Protein AF-A0A940KL33-F1 (afdb_monomer)

Sequence (77 aa):
YYGHTGHNKVSYQLPNTRINFSFSVVDLLQYVNPKKEIAFGNGIIPDKTVIQSQQDFINNRDAVMEYTLEFIRKGND

pLDDT: mean 84.09, std 14.37, range [45.91, 98.56]

Solvent-accessible surface area (backbone atoms only — not comparable to full-atom values): 5269 Å² total; per-residue (Å²): 108,81,76,67,62,72,85,43,74,50,72,50,68,49,84,100,53,93,54,73,48,77,44,62,52,67,87,82,88,76,97,66,84,85,54,87,90,55,54,86,87,43,69,73,80,68,97,68,91,70,77,73,48,72,66,33,57,77,67,73,45,57,53,54,60,52,50,48,56,52,51,55,58,68,72,74,114

Mean predicted aligned error: 8.38 Å

Secondary structure (DSSP, 8-state):
------SEEEEEE-TTS--EEEEEE----------TTS-TT--PPPSS-----HHHHHTT--HHHHHHHHHHHHTT-

Radius of gyration: 20.29 Å; Cα contacts (8 Å, |Δi|>4): 63; chains: 1; bounding box: 51×25×46 Å

Structure (mmCIF, N/CA/C/O backbone):
data_AF-A0A940KL33-F1
#
_entry.id   AF-A0A940KL33-F1
#
loop_
_atom_site.group_PDB
_atom_site.id
_atom_site.type_symbol
_atom_site.label_atom_id
_atom_site.label_alt_id
_atom_site.label_comp_id
_atom_site.label_asym_id
_atom_site.label_entity_id
_atom_site.label_seq_id
_atom_site.pdbx_PDB_ins_code
_atom_site.Cartn_x
_atom_site.Cartn_y
_atom_site.Cartn_z
_atom_site.occupancy
_atom_site.B_iso_or_equiv
_atom_site.auth_seq_id
_atom_site.auth_comp_id
_atom_site.auth_asym_id
_atom_site.auth_atom_id
_atom_site.pdbx_PDB_model_num
ATOM 1 N N . TYR A 1 1 ? -11.003 3.210 -7.286 1.00 51.81 1 TYR A N 1
ATOM 2 C CA . TYR A 1 1 ? -9.628 2.692 -7.418 1.00 51.81 1 TYR A CA 1
ATOM 3 C C . TYR A 1 1 ? -9.380 2.579 -8.897 1.00 51.81 1 TYR A C 1
ATOM 5 O O . TYR A 1 1 ? -9.817 1.613 -9.494 1.00 51.81 1 TYR A O 1
ATOM 13 N N . TYR A 1 2 ? -8.800 3.607 -9.506 1.00 52.53 2 TYR A N 1
ATOM 14 C CA . TYR A 1 2 ? -8.893 3.807 -10.959 1.00 52.53 2 TYR A CA 1
ATOM 15 C C . TYR A 1 2 ? -7.642 3.361 -11.721 1.00 52.53 2 TYR A C 1
ATOM 17 O O . TYR A 1 2 ? -7.432 3.763 -12.858 1.00 52.53 2 TYR A O 1
ATOM 25 N N . GLY A 1 3 ? -6.806 2.521 -11.110 1.00 54.19 3 GLY A N 1
ATOM 26 C CA . GLY A 1 3 ? -5.618 1.990 -11.763 1.00 54.19 3 GLY A CA 1
ATOM 27 C C . GLY A 1 3 ? -5.115 0.749 -11.050 1.00 54.19 3 GLY A C 1
ATOM 28 O O . GLY A 1 3 ? -4.739 0.813 -9.884 1.00 54.19 3 GLY A O 1
ATOM 29 N N . HIS A 1 4 ? -5.104 -0.373 -11.762 1.00 57.34 4 HIS A N 1
ATOM 30 C CA . HIS A 1 4 ? -4.414 -1.583 -11.344 1.00 57.34 4 HIS A CA 1
ATOM 31 C C . HIS A 1 4 ? -3.278 -1.843 -12.331 1.00 57.34 4 HIS A C 1
ATOM 33 O O . HIS A 1 4 ? -3.535 -2.155 -13.487 1.00 57.34 4 HIS A O 1
ATOM 39 N N . THR A 1 5 ? -2.026 -1.727 -11.892 1.00 52.47 5 THR A N 1
ATOM 40 C CA . THR A 1 5 ? -0.834 -2.003 -12.719 1.00 52.47 5 THR A CA 1
ATOM 41 C C . THR A 1 5 ? -0.396 -3.468 -12.703 1.00 52.47 5 THR A C 1
ATOM 43 O O . THR A 1 5 ? 0.700 -3.800 -13.153 1.00 52.47 5 THR A O 1
ATOM 46 N N . GLY A 1 6 ? -1.235 -4.360 -12.173 1.00 53.44 6 GLY A N 1
ATOM 47 C CA . GLY A 1 6 ? -0.799 -5.685 -11.741 1.00 53.44 6 GLY A CA 1
ATOM 48 C C . GLY A 1 6 ? -1.158 -6.869 -12.632 1.00 53.44 6 GLY A C 1
ATOM 49 O O . GLY A 1 6 ? -0.625 -7.943 -12.384 1.00 53.44 6 GLY A O 1
ATOM 50 N N . HIS A 1 7 ? -2.029 -6.740 -13.637 1.00 58.19 7 HIS A N 1
ATOM 51 C CA . HIS A 1 7 ? -2.593 -7.964 -14.223 1.00 58.19 7 HIS A CA 1
ATOM 52 C C . HIS A 1 7 ? -1.683 -8.656 -15.248 1.00 58.19 7 HIS A C 1
ATOM 54 O O . HIS A 1 7 ? -1.664 -9.879 -15.300 1.00 58.19 7 HIS A O 1
ATOM 60 N N . ASN A 1 8 ? -0.885 -7.904 -16.017 1.00 64.38 8 ASN A N 1
ATOM 61 C CA . ASN A 1 8 ? 0.022 -8.468 -17.021 1.00 64.38 8 ASN A CA 1
ATOM 62 C C . ASN A 1 8 ? 1.406 -7.815 -16.929 1.00 64.38 8 ASN A C 1
ATOM 64 O O . ASN A 1 8 ? 1.657 -6.747 -17.494 1.00 64.38 8 ASN A O 1
ATOM 68 N N . LYS A 1 9 ? 2.321 -8.460 -16.198 1.00 75.75 9 LYS A N 1
ATOM 69 C CA . LYS A 1 9 ? 3.731 -8.062 -16.170 1.00 75.75 9 LYS A CA 1
ATOM 70 C C . LYS A 1 9 ? 4.423 -8.605 -17.417 1.00 75.75 9 LYS A C 1
ATOM 72 O O . LYS A 1 9 ? 4.569 -9.815 -17.567 1.00 75.75 9 LYS A O 1
ATOM 77 N N . VAL A 1 10 ? 4.905 -7.716 -18.277 1.00 85.25 10 VAL A N 1
ATOM 78 C CA . VAL A 1 10 ? 5.732 -8.093 -19.427 1.00 85.25 10 VAL A CA 1
ATOM 79 C C . VAL A 1 10 ? 7.190 -7.951 -19.025 1.00 85.25 10 VA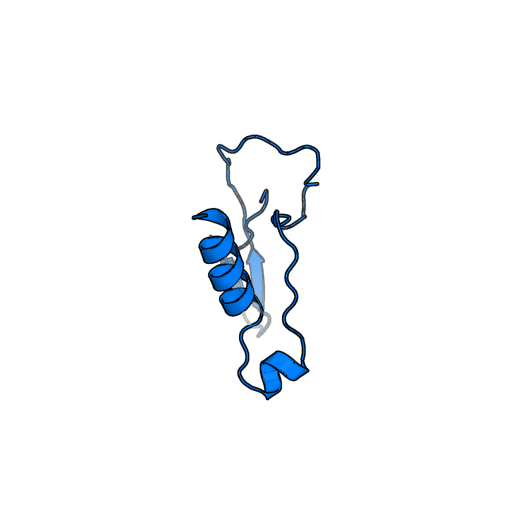L A C 1
ATOM 81 O O . VAL A 1 10 ? 7.623 -6.877 -18.608 1.00 85.25 10 VAL A O 1
ATOM 84 N N . SER A 1 11 ? 7.946 -9.041 -19.128 1.00 89.94 11 SER A N 1
ATOM 85 C CA . SER A 1 11 ? 9.387 -9.037 -18.869 1.00 89.94 11 SER A CA 1
ATOM 86 C C . SER A 1 11 ? 10.146 -9.318 -20.159 1.00 89.94 11 SER A C 1
ATOM 88 O O . SER A 1 11 ? 9.754 -10.197 -20.923 1.00 89.94 11 SER A O 1
ATOM 90 N N . TYR A 1 12 ? 11.229 -8.583 -20.395 1.00 91.56 12 TYR A N 1
ATOM 91 C CA . TYR A 1 12 ? 12.099 -8.772 -21.553 1.00 91.56 12 TYR A CA 1
ATOM 92 C C . TYR A 1 12 ? 13.562 -8.760 -21.121 1.00 91.56 12 TYR A C 1
ATOM 94 O O . TYR A 1 12 ? 13.995 -7.851 -20.411 1.00 91.56 12 TYR A O 1
ATOM 102 N N . GLN A 1 13 ? 14.321 -9.757 -21.572 1.00 95.50 13 GLN A N 1
ATOM 103 C CA . GLN A 1 13 ? 15.764 -9.826 -21.377 1.00 95.50 13 GLN A CA 1
ATOM 104 C C . GLN A 1 13 ? 16.467 -9.471 -22.685 1.00 95.50 13 GLN A C 1
ATOM 106 O O . GLN A 1 13 ? 16.213 -10.089 -23.718 1.00 95.50 13 GLN A O 1
ATOM 111 N N . LEU A 1 14 ? 17.361 -8.481 -22.645 1.00 95.62 14 LEU A N 1
ATOM 112 C CA . LEU A 1 14 ? 18.110 -8.078 -23.832 1.00 95.62 14 LEU A CA 1
ATOM 113 C C . LEU A 1 14 ? 19.149 -9.167 -24.187 1.00 95.62 14 LEU A C 1
ATOM 115 O O . LEU A 1 14 ? 19.956 -9.519 -23.318 1.00 95.62 14 LEU A O 1
ATOM 119 N N . PRO A 1 15 ? 19.170 -9.691 -25.432 1.00 95.06 15 PRO A N 1
ATOM 120 C CA . PRO A 1 15 ? 20.041 -10.798 -25.814 1.00 95.06 15 PRO A CA 1
ATOM 121 C C . PRO A 1 15 ? 21.515 -10.521 -25.541 1.00 95.06 15 PRO A C 1
ATOM 123 O O . PRO A 1 15 ? 21.992 -9.404 -25.727 1.00 95.06 15 PRO A O 1
ATOM 126 N N . ASN A 1 16 ? 22.242 -11.559 -25.124 1.00 94.25 16 AS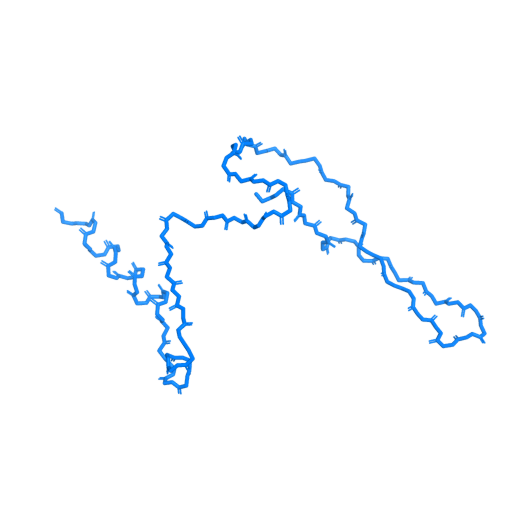N A N 1
ATOM 127 C CA . ASN A 1 16 ? 23.668 -11.492 -24.780 1.00 94.25 16 ASN A CA 1
ATOM 128 C C . ASN A 1 16 ? 24.001 -10.487 -23.664 1.00 94.25 16 ASN A C 1
ATOM 130 O O . ASN A 1 16 ? 25.163 -10.139 -23.459 1.00 94.25 16 ASN A O 1
ATOM 134 N N . THR A 1 17 ? 22.993 -10.049 -22.906 1.00 92.44 17 THR A N 1
ATOM 135 C CA . THR A 1 17 ? 23.167 -9.233 -21.709 1.00 92.44 17 THR A CA 1
ATOM 136 C C . THR A 1 17 ? 22.450 -9.872 -20.523 1.00 92.44 17 THR A C 1
ATOM 138 O O . THR A 1 17 ? 21.567 -10.714 -20.671 1.00 92.44 17 THR A O 1
ATOM 141 N N . ARG A 1 18 ? 22.809 -9.443 -19.312 1.00 93.62 18 ARG A N 1
ATOM 142 C CA . ARG A 1 18 ? 22.060 -9.771 -18.089 1.00 93.62 18 ARG A CA 1
ATOM 143 C C . ARG A 1 18 ? 21.048 -8.680 -17.714 1.00 93.62 18 ARG A C 1
ATOM 145 O O . ARG A 1 18 ? 20.595 -8.639 -16.575 1.00 93.62 18 ARG A O 1
ATOM 152 N N . ILE A 1 19 ? 20.719 -7.784 -18.646 1.00 96.12 19 ILE A N 1
ATOM 153 C CA . ILE A 1 19 ? 19.795 -6.673 -18.408 1.00 96.12 19 ILE A CA 1
ATOM 154 C C . ILE A 1 19 ? 18.360 -7.161 -18.616 1.00 96.12 19 ILE A C 1
ATOM 156 O O . ILE A 1 19 ? 18.018 -7.665 -19.687 1.00 96.12 19 ILE A O 1
ATOM 160 N N . ASN A 1 20 ? 17.530 -6.974 -17.588 1.00 94.69 20 ASN A N 1
ATOM 161 C CA . ASN A 1 20 ? 16.119 -7.339 -17.578 1.00 94.69 20 ASN A CA 1
ATOM 162 C C . ASN A 1 20 ? 15.250 -6.091 -17.438 1.00 94.69 20 ASN A C 1
ATOM 164 O O . ASN A 1 20 ? 15.437 -5.295 -16.518 1.00 94.69 20 ASN A O 1
ATOM 168 N N . PHE A 1 21 ? 14.262 -5.970 -18.315 1.00 93.44 21 PHE A N 1
ATOM 169 C CA . PHE A 1 21 ? 13.219 -4.959 -18.244 1.00 93.44 21 PHE A CA 1
ATOM 170 C C . PHE A 1 21 ? 11.919 -5.601 -17.774 1.00 93.44 21 PHE A C 1
ATOM 172 O O . PHE A 1 21 ? 11.611 -6.745 -18.108 1.00 93.44 21 PHE A O 1
ATOM 179 N N . SER A 1 22 ? 11.149 -4.863 -16.986 1.00 90.06 22 SER A N 1
ATOM 180 C CA . SER A 1 22 ? 9.820 -5.263 -16.540 1.00 90.06 22 SER A CA 1
ATOM 181 C C . SER A 1 22 ? 8.882 -4.082 -16.695 1.00 90.06 22 SER A C 1
ATOM 183 O O . SER A 1 22 ? 9.151 -3.011 -16.158 1.00 90.06 22 SER A O 1
ATOM 185 N N . PHE A 1 23 ? 7.781 -4.296 -17.403 1.00 85.62 23 PHE A N 1
ATOM 186 C CA . PHE A 1 23 ? 6.753 -3.294 -17.629 1.00 85.62 23 PHE A CA 1
ATOM 187 C C . PHE A 1 23 ? 5.418 -3.817 -17.113 1.00 85.62 23 PHE A C 1
ATOM 189 O O . PHE A 1 23 ? 5.073 -4.987 -17.299 1.00 85.62 23 PHE A O 1
ATOM 196 N N . SER A 1 24 ? 4.665 -2.933 -16.471 1.00 79.69 24 SER A N 1
ATOM 197 C CA . SER A 1 24 ? 3.267 -3.170 -16.140 1.00 79.69 24 SER A CA 1
ATOM 198 C C . SER A 1 24 ? 2.410 -2.665 -17.289 1.00 79.69 24 SER A C 1
ATOM 200 O O . SER A 1 24 ? 2.387 -1.462 -17.547 1.00 79.69 24 SER A O 1
ATOM 202 N N . VAL A 1 25 ? 1.711 -3.568 -17.973 1.00 77.50 25 VAL A N 1
ATOM 203 C CA . VAL A 1 25 ? 0.736 -3.189 -18.999 1.00 77.50 25 VAL A CA 1
ATOM 204 C C . VAL A 1 25 ? -0.646 -3.144 -18.358 1.00 77.50 25 VAL A C 1
ATOM 206 O O . VAL A 1 25 ? -1.064 -4.098 -17.699 1.00 77.50 25 VAL A O 1
ATOM 209 N N . VAL A 1 26 ? -1.346 -2.023 -18.542 1.00 73.00 26 VAL A N 1
ATOM 210 C CA . VAL A 1 26 ? -2.709 -1.816 -18.045 1.00 73.00 26 VAL A CA 1
ATOM 211 C C . VAL A 1 26 ? -3.600 -1.448 -19.210 1.00 73.00 26 VAL A C 1
ATOM 213 O O . VAL A 1 26 ? -3.451 -0.373 -19.779 1.00 73.00 26 VAL A O 1
ATOM 216 N N . ASP A 1 27 ? -4.535 -2.332 -19.521 1.00 70.94 27 ASP A N 1
ATOM 217 C CA . ASP A 1 27 ? -5.649 -2.053 -20.416 1.00 70.94 27 ASP A CA 1
ATOM 218 C C . ASP A 1 27 ? -6.916 -2.536 -19.713 1.00 70.94 27 ASP A C 1
ATOM 220 O O . ASP A 1 27 ? -7.149 -3.739 -19.585 1.00 70.94 27 ASP A O 1
ATOM 224 N N . LEU A 1 28 ? -7.648 -1.610 -19.091 1.00 71.38 28 LEU A N 1
ATOM 225 C CA . LEU A 1 28 ? -8.779 -1.971 -18.246 1.00 71.38 28 LEU A CA 1
ATOM 226 C C . LEU A 1 28 ? -9.868 -0.901 -18.291 1.00 71.38 28 LEU A C 1
ATOM 228 O O . LEU A 1 28 ? -9.665 0.237 -17.868 1.00 71.38 28 LEU A O 1
ATOM 232 N N . LEU A 1 29 ? -11.050 -1.304 -18.753 1.00 71.31 29 LEU A N 1
ATOM 233 C CA . LEU A 1 29 ? -12.275 -0.519 -18.668 1.00 71.31 29 LEU A CA 1
ATOM 234 C C . LEU A 1 29 ? -12.998 -0.886 -17.365 1.00 71.31 29 LEU A C 1
ATOM 236 O O . LEU A 1 29 ? -13.504 -1.997 -17.219 1.00 71.31 29 LEU A O 1
ATOM 240 N N . GLN A 1 30 ? -13.013 0.022 -16.387 1.00 70.19 30 GLN A N 1
ATOM 241 C CA . GLN A 1 30 ? -13.691 -0.223 -15.111 1.00 70.19 30 GLN A CA 1
ATOM 242 C C . GLN A 1 30 ? -15.144 0.244 -15.153 1.00 70.19 30 GLN A C 1
ATOM 244 O O . GLN A 1 30 ? -15.416 1.421 -15.382 1.00 70.19 30 GLN A O 1
ATOM 249 N N . TYR A 1 31 ? -16.073 -0.652 -14.824 1.00 71.12 31 TYR A N 1
ATOM 250 C CA . TYR A 1 31 ? -17.483 -0.320 -14.614 1.00 71.12 31 TYR A CA 1
ATOM 251 C C . TYR A 1 31 ? -17.719 0.158 -13.176 1.00 71.12 31 TYR A C 1
ATOM 253 O O . TYR A 1 31 ? -18.320 -0.538 -12.360 1.00 71.12 31 TYR A O 1
ATOM 261 N N . VAL A 1 32 ? -17.201 1.340 -12.845 1.00 75.69 32 VAL A N 1
ATOM 262 C CA . VAL A 1 32 ? -17.372 1.967 -11.526 1.00 75.69 32 VAL A CA 1
ATOM 263 C C . VAL A 1 32 ? -17.792 3.427 -11.682 1.00 75.69 32 VAL A C 1
ATOM 265 O O . VAL A 1 32 ? -17.357 4.110 -12.609 1.00 75.69 32 VAL A O 1
ATOM 268 N N . ASN A 1 33 ? -18.621 3.926 -10.761 1.00 78.25 33 ASN A N 1
ATOM 269 C CA . ASN A 1 33 ? -19.002 5.337 -10.750 1.00 78.25 33 ASN A CA 1
ATOM 270 C C . ASN A 1 33 ? -17.819 6.197 -10.273 1.00 78.25 33 ASN A C 1
ATOM 272 O O . ASN A 1 33 ? -17.384 6.010 -9.131 1.00 78.25 33 ASN A O 1
ATOM 276 N N . PRO A 1 34 ? -17.316 7.146 -11.090 1.00 73.50 34 PRO A N 1
ATOM 277 C CA . PRO A 1 34 ? -16.224 8.025 -10.698 1.00 73.50 34 PRO A CA 1
ATOM 278 C C . PRO A 1 34 ? -16.609 8.864 -9.475 1.00 73.50 34 PRO A C 1
ATOM 280 O O . PRO A 1 34 ? -17.564 9.640 -9.505 1.00 73.50 34 PRO A O 1
ATOM 283 N N . LYS A 1 35 ? -15.836 8.717 -8.397 1.00 79.81 35 LYS A N 1
ATOM 284 C CA . LYS A 1 35 ? -15.912 9.559 -7.198 1.00 79.81 35 LYS A CA 1
ATOM 285 C C . LYS A 1 35 ? -15.024 10.782 -7.417 1.00 79.81 35 LYS A C 1
ATOM 287 O O . LYS A 1 35 ? -13.813 10.621 -7.554 1.00 79.81 35 LYS A O 1
ATOM 292 N N . LYS A 1 36 ? -15.606 11.985 -7.483 1.00 81.31 36 LYS A N 1
ATOM 293 C CA . LYS A 1 36 ? -14.877 13.238 -7.788 1.00 81.31 36 LYS A CA 1
ATOM 294 C C . LYS A 1 36 ? -13.787 13.544 -6.760 1.00 81.31 36 LYS A C 1
ATOM 296 O O . LYS A 1 36 ? -12.777 14.151 -7.091 1.00 81.31 36 LYS A O 1
ATOM 301 N N . GLU A 1 37 ? -13.998 13.107 -5.528 1.00 83.94 37 GLU A N 1
ATOM 302 C CA . GLU A 1 37 ? -13.089 13.244 -4.398 1.00 83.94 37 GLU A CA 1
ATOM 303 C C . GLU A 1 37 ? -11.866 12.310 -4.471 1.00 83.94 37 GLU A C 1
ATOM 305 O O . GLU A 1 37 ? -10.894 12.515 -3.747 1.00 83.94 37 GLU A O 1
ATOM 310 N N . ILE A 1 38 ? -11.875 11.307 -5.359 1.00 80.94 38 ILE A N 1
ATOM 311 C CA . ILE A 1 38 ? -10.763 10.367 -5.542 1.00 80.94 38 ILE A CA 1
ATOM 312 C C . ILE A 1 38 ? -10.093 10.648 -6.885 1.00 80.94 38 ILE A C 1
ATOM 314 O O . ILE A 1 38 ? -10.499 10.128 -7.925 1.00 80.94 38 ILE A O 1
ATOM 318 N N . ALA A 1 39 ? -9.039 11.463 -6.850 1.00 80.94 39 ALA A N 1
ATOM 319 C CA . ALA A 1 39 ? -8.235 11.755 -8.030 1.00 80.94 39 ALA A CA 1
ATOM 320 C C . ALA A 1 39 ? -7.609 10.484 -8.635 1.00 80.94 39 ALA A C 1
ATOM 322 O O . ALA A 1 39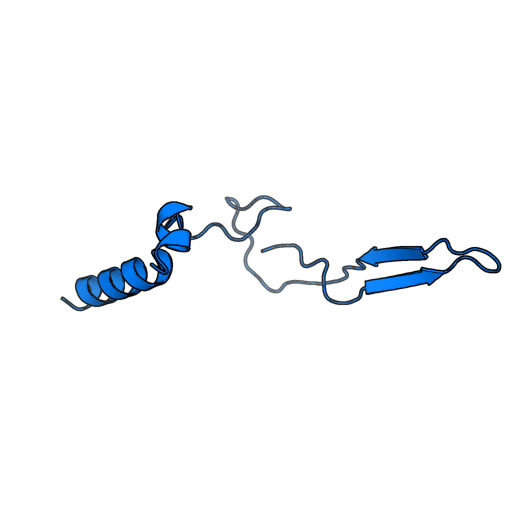 ? -7.318 9.506 -7.939 1.00 80.94 39 ALA A O 1
ATOM 323 N N . PHE A 1 40 ? -7.375 10.508 -9.948 1.00 75.81 40 PHE A N 1
ATOM 324 C CA . PHE A 1 40 ? -6.640 9.448 -10.634 1.00 75.81 40 PHE A CA 1
ATOM 325 C C . PHE A 1 40 ? -5.244 9.263 -10.015 1.00 75.81 40 PHE A C 1
ATOM 327 O O . PHE A 1 40 ? 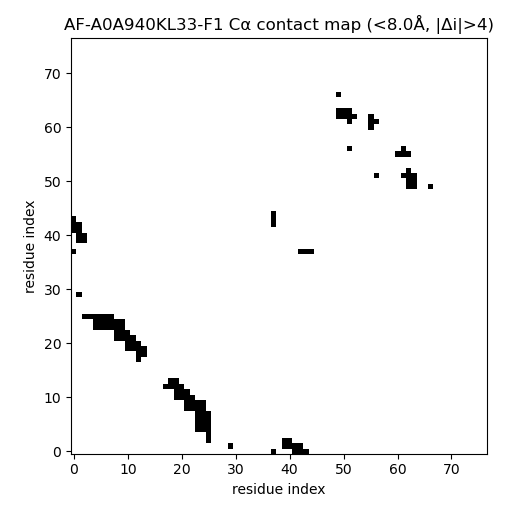-4.586 10.235 -9.655 1.00 75.81 40 PHE A O 1
ATOM 334 N N . GLY A 1 41 ? -4.805 8.010 -9.879 1.00 76.25 41 GLY A N 1
ATOM 335 C CA . GLY A 1 41 ? -3.561 7.654 -9.187 1.00 76.25 41 GLY A CA 1
ATOM 336 C C . GLY A 1 41 ? -3.706 7.462 -7.673 1.00 76.25 41 GLY A C 1
ATOM 337 O O . GLY A 1 41 ? -2.859 6.803 -7.074 1.00 76.25 41 GLY A O 1
ATOM 338 N N . ASN A 1 42 ? -4.796 7.933 -7.057 1.00 79.62 42 ASN A N 1
ATOM 339 C CA . ASN A 1 42 ? -5.058 7.657 -5.647 1.00 79.62 42 ASN A CA 1
ATOM 340 C C . ASN A 1 42 ? -5.603 6.234 -5.441 1.00 79.62 42 ASN A C 1
ATOM 342 O O . ASN A 1 42 ? -6.339 5.677 -6.267 1.00 79.62 42 ASN A O 1
ATOM 346 N N . GLY A 1 43 ? -5.276 5.664 -4.280 1.00 77.38 43 GLY A N 1
ATOM 347 C CA . GLY A 1 43 ? -5.943 4.472 -3.761 1.00 77.38 43 GLY A CA 1
ATOM 348 C C . GLY A 1 43 ? -7.418 4.728 -3.420 1.00 77.38 43 GLY A C 1
ATOM 349 O O . GLY A 1 43 ? -7.958 5.813 -3.638 1.00 77.38 43 GLY A O 1
ATOM 350 N N . ILE A 1 44 ? -8.094 3.715 -2.873 1.00 81.06 44 ILE A N 1
ATOM 351 C CA . ILE A 1 44 ? -9.396 3.943 -2.232 1.00 81.06 44 ILE A CA 1
ATOM 352 C C . ILE A 1 44 ? -9.172 4.735 -0.951 1.00 81.06 44 ILE A C 1
ATOM 354 O O . ILE A 1 44 ? -8.361 4.341 -0.116 1.00 81.06 44 ILE A O 1
ATOM 358 N N . ILE A 1 45 ? -9.920 5.824 -0.797 1.00 85.81 45 ILE A N 1
ATOM 359 C CA . ILE A 1 45 ? -10.017 6.527 0.477 1.00 85.81 45 ILE A CA 1
ATOM 360 C C . ILE A 1 45 ? -11.011 5.757 1.359 1.00 85.81 45 ILE A C 1
ATOM 362 O O . ILE A 1 45 ? -12.139 5.536 0.908 1.00 85.81 45 ILE A O 1
ATOM 366 N N . PRO A 1 46 ? -10.614 5.303 2.561 1.00 88.06 46 PRO A N 1
ATOM 367 C CA . PRO A 1 46 ? -11.516 4.591 3.455 1.00 88.06 46 PRO A CA 1
ATOM 368 C C . PRO A 1 46 ? -12.530 5.552 4.084 1.00 88.06 46 PRO A C 1
ATOM 370 O O . PRO A 1 46 ? -12.218 6.713 4.344 1.00 88.06 46 PRO A O 1
AT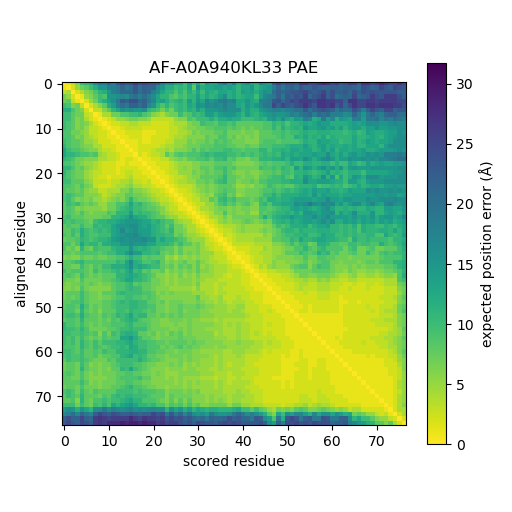OM 373 N N . ASP A 1 47 ? -13.721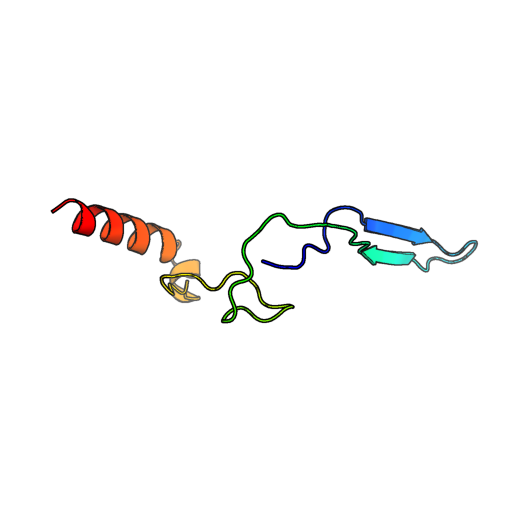 5.051 4.410 1.00 89.56 47 ASP A N 1
ATOM 374 C CA . ASP A 1 47 ? -14.734 5.841 5.124 1.00 89.56 47 ASP A CA 1
ATOM 375 C C . ASP A 1 47 ? -14.336 6.112 6.589 1.00 89.56 47 ASP A C 1
ATOM 377 O O . ASP A 1 47 ? -14.776 7.091 7.197 1.00 89.56 47 ASP A O 1
ATOM 381 N N . LYS A 1 48 ? -13.494 5.244 7.168 1.00 92.31 48 LYS A N 1
ATOM 382 C CA . LYS A 1 48 ? -12.921 5.369 8.515 1.00 92.31 48 LYS A CA 1
ATOM 383 C C . LYS A 1 48 ? -11.410 5.171 8.455 1.00 92.31 48 LYS A C 1
ATOM 385 O O . LYS A 1 48 ? -10.934 4.110 8.060 1.00 92.31 48 LYS A O 1
ATOM 390 N N . THR A 1 49 ? -10.658 6.180 8.879 1.00 94.75 49 THR A N 1
ATOM 391 C CA . THR A 1 49 ? -9.197 6.091 8.968 1.00 94.75 49 THR A CA 1
ATOM 392 C C . THR A 1 49 ? -8.801 5.429 10.282 1.00 94.75 49 THR A C 1
ATOM 394 O O . THR A 1 49 ? -8.961 6.021 11.347 1.00 94.75 49 THR A O 1
ATOM 397 N N . VAL A 1 50 ? -8.256 4.216 10.197 1.00 96.25 50 VAL A N 1
ATOM 398 C CA . VAL A 1 50 ? -7.652 3.494 11.323 1.00 96.25 50 VAL A CA 1
ATOM 399 C C . VAL A 1 50 ? -6.213 3.186 10.950 1.00 96.25 50 VAL A C 1
ATOM 401 O O . VAL A 1 50 ? -5.955 2.622 9.889 1.00 96.25 50 VAL A O 1
ATOM 404 N N . ILE A 1 51 ? -5.273 3.601 11.793 1.00 96.38 51 ILE A N 1
ATOM 405 C CA . ILE A 1 51 ? -3.843 3.480 11.514 1.00 96.38 51 ILE A CA 1
ATOM 406 C C . ILE A 1 51 ? -3.252 2.475 12.495 1.00 96.38 51 ILE A C 1
ATOM 408 O O . ILE A 1 51 ? -3.308 2.682 13.704 1.00 96.38 51 ILE A O 1
ATOM 412 N N . GLN A 1 52 ? -2.664 1.409 11.958 1.00 97.06 52 GLN A N 1
ATOM 413 C CA . GLN A 1 52 ? -1.815 0.492 12.709 1.00 97.06 52 GLN A CA 1
ATOM 414 C C . GLN A 1 52 ? -0.524 1.221 13.098 1.00 97.06 52 GLN A C 1
ATOM 416 O O . GLN A 1 52 ? 0.236 1.637 12.218 1.00 97.06 52 GLN A O 1
ATOM 421 N N . SER A 1 53 ? -0.254 1.382 14.395 1.00 97.81 53 SER A N 1
ATOM 422 C CA . SER A 1 53 ? 1.019 1.953 14.835 1.00 97.81 53 SER A CA 1
ATOM 423 C C . SER A 1 53 ? 2.139 0.909 14.830 1.00 97.81 53 SER A C 1
ATOM 425 O O . SER A 1 53 ? 1.913 -0.304 14.844 1.00 97.81 53 SER A O 1
ATOM 427 N N . GLN A 1 54 ? 3.383 1.386 14.864 1.00 98.19 54 GLN A N 1
ATOM 428 C CA . GLN A 1 54 ? 4.540 0.512 15.046 1.00 98.19 54 GLN A CA 1
ATOM 429 C C . GLN A 1 54 ? 4.455 -0.270 16.365 1.00 98.19 54 GLN A C 1
ATOM 431 O O . GLN A 1 54 ? 4.789 -1.452 16.399 1.00 98.19 54 GLN A O 1
ATOM 436 N N . GLN A 1 55 ? 3.988 0.370 17.440 1.00 98.19 55 GLN A N 1
ATOM 437 C CA . GLN A 1 55 ? 3.853 -0.278 18.742 1.00 98.19 55 GLN A CA 1
ATOM 438 C C . GLN A 1 55 ? 2.780 -1.368 18.718 1.00 98.19 55 GLN A C 1
ATOM 440 O O . GLN A 1 55 ? 2.985 -2.432 19.298 1.00 98.19 55 GLN A O 1
ATOM 445 N N . ASP A 1 56 ? 1.673 -1.129 18.011 1.00 98.12 56 ASP A N 1
ATOM 446 C CA . ASP A 1 56 ? 0.641 -2.144 17.805 1.00 98.12 56 ASP A CA 1
ATOM 447 C C . ASP A 1 56 ? 1.237 -3.368 17.096 1.00 98.12 56 ASP A C 1
ATOM 449 O O . ASP A 1 56 ? 1.038 -4.496 17.538 1.00 98.12 56 ASP A O 1
ATOM 453 N N . PHE A 1 57 ? 2.058 -3.154 16.057 1.00 97.31 57 PHE A N 1
ATOM 454 C CA . PHE A 1 57 ? 2.731 -4.245 15.346 1.00 97.31 57 PHE A CA 1
ATOM 455 C C . PHE A 1 57 ? 3.690 -5.027 16.256 1.00 97.31 57 PHE A C 1
ATOM 457 O O . PHE A 1 57 ? 3.621 -6.252 16.306 1.00 97.31 57 PHE A O 1
ATOM 464 N N . ILE A 1 58 ? 4.542 -4.329 17.016 1.00 98.56 58 ILE A N 1
ATOM 465 C CA . ILE A 1 58 ? 5.488 -4.948 17.964 1.00 98.56 58 ILE A CA 1
ATOM 466 C C . ILE A 1 58 ? 4.751 -5.798 19.008 1.00 98.56 58 ILE A C 1
ATOM 468 O O . ILE A 1 58 ? 5.239 -6.854 19.406 1.00 98.56 58 ILE A O 1
ATOM 472 N N . ASN A 1 59 ? 3.566 -5.357 19.424 1.00 98.19 59 ASN A N 1
ATOM 473 C CA . ASN A 1 59 ? 2.769 -6.025 20.446 1.00 98.19 59 ASN A CA 1
ATOM 474 C C . ASN A 1 59 ? 1.805 -7.086 19.888 1.00 98.19 59 ASN A C 1
ATOM 476 O O . ASN A 1 59 ? 1.024 -7.635 20.661 1.00 98.19 59 ASN A O 1
ATOM 480 N N . ASN A 1 60 ? 1.835 -7.383 18.583 1.00 97.31 60 ASN A N 1
ATOM 481 C CA . ASN A 1 60 ? 0.855 -8.248 17.910 1.00 97.31 60 ASN A CA 1
ATOM 482 C C . ASN A 1 60 ? -0.606 -7.804 18.123 1.00 97.31 60 ASN A C 1
ATOM 484 O O . ASN A 1 60 ? -1.517 -8.628 18.185 1.00 97.31 60 ASN A O 1
ATOM 488 N N . ARG A 1 61 ? -0.827 -6.495 18.246 1.00 97.50 61 ARG A N 1
ATOM 489 C CA . ARG A 1 61 ? -2.151 -5.883 18.327 1.00 97.50 61 ARG A CA 1
ATOM 490 C C . ARG A 1 61 ? -2.604 -5.481 16.928 1.00 97.50 61 ARG A C 1
ATOM 492 O O . ARG A 1 61 ? -1.887 -4.751 16.252 1.00 97.50 61 ARG A O 1
ATOM 499 N N . ASP A 1 62 ? -3.792 -5.900 16.508 1.00 97.69 62 ASP A N 1
ATOM 500 C CA . ASP A 1 62 ? -4.384 -5.484 15.230 1.00 97.69 62 ASP A CA 1
ATOM 501 C C . ASP A 1 62 ? -5.394 -4.353 15.468 1.00 97.69 62 ASP A C 1
ATOM 503 O O . ASP A 1 62 ? -6.551 -4.581 15.830 1.00 97.69 62 ASP A O 1
ATOM 507 N N . ALA A 1 63 ? -4.944 -3.112 15.275 1.00 97.56 63 ALA A N 1
ATO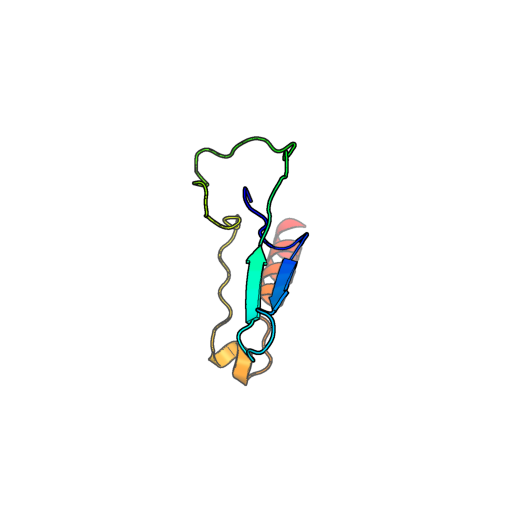M 508 C CA . ALA A 1 63 ? -5.759 -1.928 15.528 1.00 97.56 63 ALA A CA 1
ATOM 509 C C . ALA A 1 63 ? -6.969 -1.838 14.583 1.00 97.56 63 ALA A C 1
ATOM 511 O O . ALA A 1 63 ? -8.019 -1.321 14.971 1.00 97.56 63 ALA A O 1
ATOM 512 N N . VAL A 1 64 ? -6.837 -2.343 13.350 1.00 96.88 64 VAL A N 1
ATOM 513 C CA . VAL A 1 64 ? -7.905 -2.303 12.343 1.00 96.88 64 VAL A CA 1
ATOM 514 C C . VAL A 1 64 ? -8.989 -3.317 12.689 1.00 96.88 64 VAL A C 1
ATOM 516 O O . VAL A 1 64 ? -10.173 -2.968 12.683 1.00 96.88 64 VAL A O 1
ATOM 519 N N . MET A 1 65 ? -8.606 -4.547 13.037 1.00 97.38 65 MET A N 1
ATOM 520 C CA . MET A 1 65 ? -9.539 -5.590 13.463 1.00 97.38 65 MET A CA 1
ATOM 521 C C . MET A 1 65 ? -10.289 -5.184 14.733 1.00 97.38 65 MET A C 1
ATOM 523 O O . MET A 1 65 ? -11.519 -5.242 14.761 1.00 97.38 65 MET A O 1
ATOM 527 N N . GLU A 1 66 ? -9.579 -4.731 15.769 1.00 97.31 66 GLU A N 1
ATOM 528 C CA . GLU A 1 66 ? -10.200 -4.314 17.031 1.00 97.31 66 GLU A CA 1
ATOM 529 C C . GLU A 1 66 ? -11.209 -3.182 16.825 1.00 97.31 66 GLU A C 1
ATOM 531 O O . GLU A 1 66 ? -12.364 -3.306 17.241 1.00 97.31 66 GLU A O 1
ATOM 536 N N . TYR A 1 67 ? -10.812 -2.121 16.111 1.00 96.69 67 TYR A N 1
ATOM 537 C CA . TYR A 1 67 ? -11.715 -1.021 15.772 1.00 96.69 67 TYR A CA 1
ATOM 538 C C . TYR A 1 67 ? -12.962 -1.519 15.038 1.00 96.69 67 TYR A C 1
ATOM 540 O O . TYR A 1 67 ? -14.078 -1.105 15.348 1.00 96.69 67 TYR A O 1
ATOM 548 N N . THR A 1 68 ? -12.781 -2.419 14.069 1.00 96.19 68 THR A N 1
ATOM 549 C CA . THR A 1 68 ? -13.883 -2.958 13.266 1.00 96.19 68 THR A CA 1
ATOM 550 C C . THR A 1 68 ? -14.872 -3.732 14.137 1.00 96.19 68 THR A C 1
ATOM 552 O O . THR A 1 68 ? -16.081 -3.524 14.027 1.00 96.19 68 THR A O 1
ATOM 555 N N . LEU A 1 69 ? -14.379 -4.580 15.045 1.00 97.06 69 LEU A N 1
ATOM 556 C CA . LEU A 1 69 ? -15.219 -5.341 15.972 1.00 97.06 69 LEU A CA 1
ATOM 557 C C . LEU A 1 69 ? -15.999 -4.424 16.919 1.00 97.06 69 LEU A C 1
ATOM 559 O O . LEU A 1 69 ? -17.185 -4.653 17.157 1.00 97.06 69 LEU A O 1
ATOM 563 N N . GLU A 1 70 ? -15.365 -3.377 17.444 1.00 96.19 70 GLU A N 1
ATOM 564 C CA . GLU A 1 70 ? -16.045 -2.384 18.279 1.00 96.19 70 GLU A CA 1
ATOM 565 C C . GLU A 1 70 ? -17.100 -1.591 17.50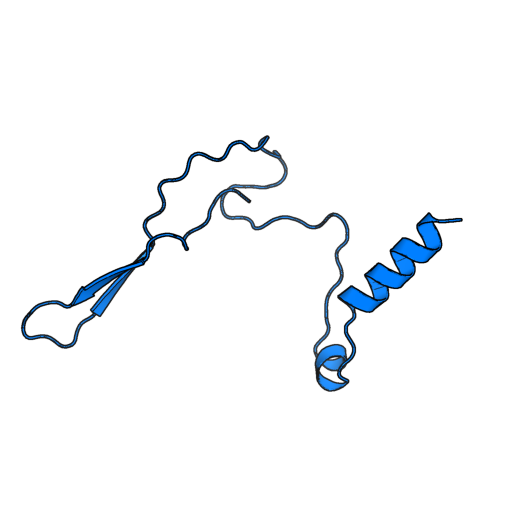6 1.00 96.19 70 GLU A C 1
ATOM 567 O O . GLU A 1 70 ? -18.196 -1.360 18.019 1.00 96.19 70 GLU A O 1
ATOM 572 N N . PHE A 1 71 ? -16.781 -1.183 16.278 1.00 94.75 71 PHE A N 1
ATOM 573 C CA . PHE A 1 71 ? -17.685 -0.426 15.420 1.00 94.75 71 PHE A CA 1
ATOM 574 C C . PHE A 1 71 ? -18.947 -1.228 15.091 1.00 94.75 71 PHE A C 1
ATOM 576 O O . PHE A 1 71 ? -20.053 -0.709 15.227 1.00 94.75 71 PHE A O 1
ATOM 583 N N . ILE A 1 72 ? -18.792 -2.507 14.734 1.00 95.81 72 ILE A N 1
ATOM 584 C CA . ILE A 1 72 ? -19.919 -3.405 14.448 1.00 95.81 72 ILE A CA 1
ATOM 585 C C . ILE A 1 72 ? -20.790 -3.607 15.692 1.00 95.81 72 ILE A C 1
ATOM 587 O O . ILE A 1 72 ? -22.012 -3.574 15.589 1.00 95.81 72 ILE A O 1
ATOM 591 N N . ARG A 1 73 ? -20.184 -3.786 16.874 1.00 95.88 73 ARG A N 1
ATOM 592 C CA . ARG A 1 73 ? -20.934 -3.963 18.129 1.00 95.88 73 ARG A CA 1
ATOM 593 C C . ARG A 1 73 ? -21.797 -2.744 18.459 1.00 95.88 73 ARG A C 1
ATOM 595 O O . ARG A 1 73 ? -22.967 -2.919 18.753 1.00 95.88 73 A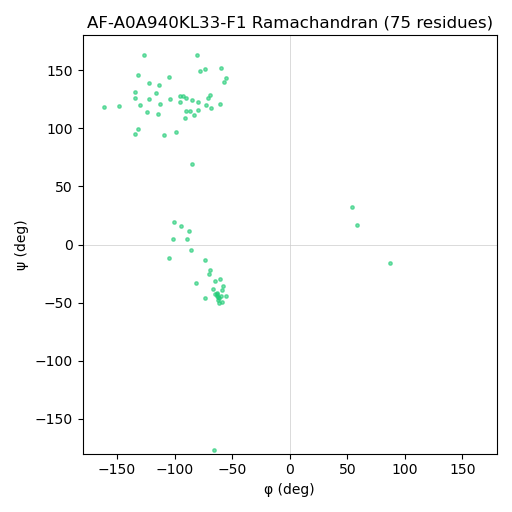RG A O 1
ATOM 602 N N . LYS A 1 74 ? -21.242 -1.532 18.350 1.00 90.94 74 LYS A N 1
ATOM 603 C CA . LYS A 1 74 ? -21.959 -0.273 18.634 1.00 90.94 74 LYS A CA 1
ATOM 604 C C . LYS A 1 74 ? -23.048 0.069 17.614 1.00 90.94 74 LYS A C 1
ATOM 606 O O . LYS A 1 74 ? -23.904 0.886 17.914 1.00 90.94 74 LYS A O 1
ATOM 611 N N . GLY A 1 75 ? -22.978 -0.481 16.401 1.00 76.19 75 GLY A N 1
ATOM 612 C CA . GLY A 1 75 ? -23.981 -0.265 15.354 1.00 76.19 75 GLY A CA 1
ATOM 613 C C . GLY A 1 75 ? -25.185 -1.212 15.415 1.00 76.19 75 GLY A C 1
ATOM 614 O O . GLY A 1 75 ? -26.090 -1.059 14.601 1.00 76.19 75 GLY A O 1
ATOM 615 N N . ASN A 1 76 ? -25.175 -2.192 16.327 1.00 58.19 76 ASN A N 1
ATOM 616 C CA . ASN A 1 76 ? -26.262 -3.155 16.543 1.00 58.19 76 ASN A CA 1
ATOM 617 C C . ASN A 1 76 ? -27.137 -2.825 17.773 1.00 58.19 76 ASN A C 1
ATOM 619 O O . ASN A 1 76 ? -28.026 -3.616 18.092 1.00 58.19 76 ASN A O 1
ATOM 623 N N . ASP A 1 77 ? -26.887 -1.686 18.427 1.00 45.91 77 ASP A N 1
ATOM 624 C CA . ASP A 1 77 ? -27.723 -1.075 19.474 1.00 45.91 77 ASP A CA 1
ATOM 625 C C . ASP A 1 77 ? -28.501 0.121 18.891 1.00 45.91 77 ASP A C 1
ATOM 627 O O . ASP A 1 77 ? -29.641 0.372 19.349 1.00 45.91 77 ASP A O 1
#

Foldseek 3Di:
DADDLPDDWDKDDDPPDRDIDIGRDDDDDDPDDDDPVADPPDDDDDPDDFDCDPVCVVVVHDRVVVVVVVVVVVVVD